Protein AF-D1PPM0-F1 (afdb_monomer_lite)

Radius of gyration: 14.52 Å; chains: 1; bounding box: 36×48×33 Å

Structure (mmCIF, N/CA/C/O backbone):
data_AF-D1PPM0-F1
#
_entry.id   AF-D1PPM0-F1
#
loop_
_atom_site.group_PDB
_atom_site.id
_atom_site.type_symbol
_atom_site.label_atom_id
_atom_site.label_alt_id
_atom_site.label_comp_id
_atom_site.label_asym_id
_atom_site.label_entity_id
_atom_site.label_seq_id
_atom_site.pdbx_PDB_ins_code
_atom_site.Cartn_x
_atom_site.Cartn_y
_atom_site.Cartn_z
_atom_site.occupancy
_atom_site.B_iso_or_equiv
_atom_site.auth_seq_id
_atom_site.auth_comp_id
_atom_site.auth_asym_id
_atom_site.auth_atom_id
_atom_site.pdbx_PDB_model_num
ATOM 1 N N . MET A 1 1 ? -7.006 32.156 5.431 1.00 64.69 1 MET A N 1
ATOM 2 C CA . MET A 1 1 ? -7.479 30.990 4.655 1.00 64.69 1 MET A CA 1
ATOM 3 C C . MET A 1 1 ? -6.427 29.901 4.737 1.00 64.69 1 MET A C 1
ATOM 5 O O . MET A 1 1 ? -5.379 30.081 4.140 1.00 64.69 1 MET A O 1
ATOM 9 N N . GLN A 1 2 ? -6.686 28.864 5.537 1.00 44.81 2 GLN A N 1
ATOM 10 C CA . GLN A 1 2 ? -6.412 27.440 5.276 1.00 44.81 2 GLN A CA 1
ATOM 11 C C . GLN A 1 2 ? -6.725 26.665 6.565 1.00 44.81 2 GLN A C 1
ATOM 13 O O . GLN A 1 2 ? -5.895 26.443 7.437 1.00 44.81 2 GLN A O 1
ATOM 18 N N . ASP A 1 3 ? -8.027 26.435 6.702 1.00 53.28 3 ASP A N 1
ATOM 19 C CA . ASP A 1 3 ? -8.685 25.223 7.174 1.00 53.28 3 ASP A CA 1
ATOM 20 C C . ASP A 1 3 ? -8.005 24.404 8.280 1.00 53.28 3 ASP A C 1
ATOM 22 O O . ASP A 1 3 ? -7.183 23.517 8.059 1.00 53.28 3 ASP A O 1
ATOM 26 N N . HIS A 1 4 ? -8.531 24.612 9.490 1.00 56.22 4 HIS A N 1
ATOM 27 C CA . HIS A 1 4 ? -8.726 23.561 10.480 1.00 56.22 4 HIS A CA 1
ATOM 28 C C . HIS A 1 4 ? -9.263 22.281 9.813 1.00 56.22 4 HIS A C 1
ATOM 30 O O . HIS A 1 4 ? -10.455 22.161 9.534 1.00 56.22 4 HIS A O 1
ATOM 36 N N . LYS A 1 5 ? -8.419 21.266 9.644 1.00 51.59 5 LYS A N 1
ATOM 37 C CA . LYS A 1 5 ? -8.899 19.885 9.567 1.00 51.59 5 LYS A CA 1
ATOM 38 C C . LYS A 1 5 ? -7.925 18.972 10.285 1.00 51.59 5 LYS A C 1
ATOM 40 O O . LYS A 1 5 ? -7.086 18.310 9.693 1.00 51.59 5 LYS A O 1
ATOM 45 N N . ARG A 1 6 ? -8.088 18.937 11.609 1.00 53.44 6 ARG A N 1
ATOM 46 C CA . ARG A 1 6 ? -7.577 17.892 12.500 1.00 53.44 6 ARG A CA 1
ATOM 47 C C . ARG A 1 6 ? -8.331 16.590 12.199 1.00 53.44 6 ARG A C 1
ATOM 49 O O . ARG A 1 6 ? -9.135 16.128 12.997 1.00 53.44 6 ARG A O 1
ATOM 56 N N . LYS A 1 7 ? -8.172 16.084 10.978 1.00 58.84 7 LYS A N 1
ATOM 57 C CA . LYS A 1 7 ? -8.548 14.728 10.598 1.00 58.84 7 LYS A CA 1
ATOM 58 C 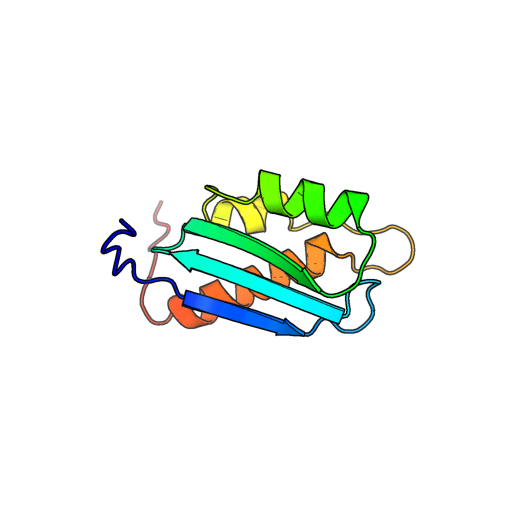C . LYS A 1 7 ? -7.413 13.835 11.076 1.00 58.84 7 LYS A C 1
ATOM 60 O O . LYS A 1 7 ? -6.252 14.218 10.969 1.00 58.84 7 LYS A O 1
ATOM 65 N N . GLU A 1 8 ? -7.752 12.700 11.666 1.00 67.62 8 GLU A N 1
ATOM 66 C CA . GLU A 1 8 ? -6.806 11.671 12.101 1.00 67.62 8 GLU A CA 1
ATOM 67 C C . GLU A 1 8 ? -6.148 11.028 10.872 1.00 67.62 8 GLU A C 1
ATOM 69 O O . GLU A 1 8 ? -6.476 9.915 10.465 1.00 67.62 8 GLU A O 1
ATOM 74 N N . LEU A 1 9 ? -5.270 11.793 10.230 1.00 69.31 9 LEU A N 1
ATOM 75 C CA . LEU A 1 9 ? -4.489 11.402 9.071 1.00 69.31 9 LEU A CA 1
ATOM 76 C C . LEU A 1 9 ? -3.301 10.606 9.600 1.00 69.31 9 LEU A C 1
ATOM 78 O O . LEU A 1 9 ? -2.438 11.136 10.304 1.00 69.31 9 LEU A O 1
ATOM 82 N N . ARG A 1 10 ? -3.290 9.306 9.312 1.00 79.62 10 ARG A N 1
ATOM 83 C CA . ARG A 1 10 ? -2.120 8.461 9.521 1.00 79.62 10 ARG A CA 1
ATOM 84 C C . ARG A 1 10 ? -1.364 8.383 8.208 1.00 79.62 10 ARG A C 1
ATOM 86 O O . ARG A 1 10 ? -1.787 7.692 7.282 1.00 79.62 10 ARG A O 1
ATOM 93 N N . THR A 1 11 ? -0.230 9.067 8.164 1.00 81.56 11 THR A N 1
ATOM 94 C CA . THR A 1 11 ? 0.715 8.973 7.058 1.00 81.56 11 THR A CA 1
ATOM 95 C C . THR A 1 11 ? 1.686 7.823 7.319 1.00 81.56 11 THR A C 1
ATOM 97 O O . THR A 1 11 ? 2.328 7.766 8.368 1.00 81.56 11 THR A O 1
ATOM 100 N N . MET A 1 12 ? 1.798 6.903 6.366 1.00 80.88 12 MET A N 1
ATOM 101 C CA . MET A 1 12 ? 2.693 5.751 6.406 1.00 80.88 12 MET A CA 1
ATOM 102 C C . MET A 1 12 ? 3.606 5.769 5.185 1.00 80.88 12 MET A C 1
ATOM 104 O O . MET A 1 12 ? 3.169 6.045 4.068 1.00 80.88 12 MET A O 1
ATOM 108 N N . VAL A 1 13 ? 4.883 5.474 5.406 1.00 83.38 13 VAL A N 1
ATOM 109 C CA . VAL A 1 13 ? 5.888 5.403 4.347 1.00 83.38 13 VAL A CA 1
ATOM 110 C C . VAL A 1 13 ? 6.383 3.970 4.271 1.00 83.38 13 VAL A C 1
ATOM 112 O O . VAL A 1 13 ? 6.943 3.452 5.233 1.00 83.38 13 VAL A O 1
ATOM 115 N N . TYR A 1 14 ? 6.150 3.329 3.134 1.00 82.25 14 TYR A N 1
ATOM 116 C CA . TYR A 1 14 ? 6.548 1.960 2.865 1.00 82.25 14 TYR A CA 1
ATOM 117 C C . TYR A 1 14 ? 7.708 1.953 1.875 1.00 82.25 14 TYR A C 1
ATOM 119 O O . TYR A 1 14 ? 7.582 2.454 0.757 1.00 82.25 14 TYR A O 1
ATOM 127 N N . GLN A 1 15 ? 8.849 1.396 2.277 1.00 78.81 15 GLN A N 1
ATOM 128 C CA . GLN A 1 15 ? 9.990 1.244 1.380 1.00 78.81 15 GLN A CA 1
ATO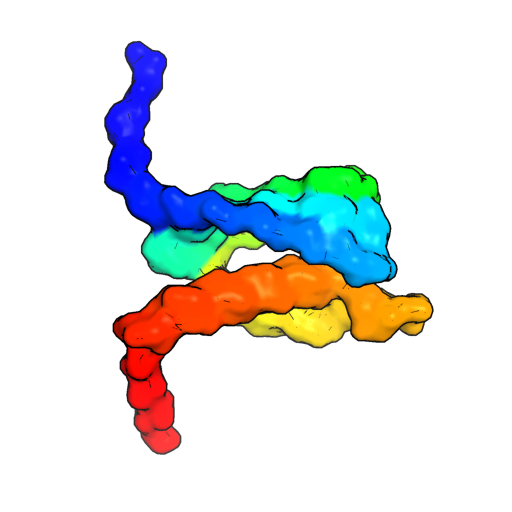M 129 C C . GLN A 1 15 ? 9.843 -0.034 0.568 1.00 78.81 15 GLN A C 1
ATOM 131 O O . GLN A 1 15 ? 9.819 -1.143 1.099 1.00 78.81 15 GLN A O 1
ATOM 136 N N . THR A 1 16 ? 9.756 0.132 -0.743 1.00 71.19 16 THR A N 1
ATOM 137 C CA . THR A 1 16 ? 9.605 -0.971 -1.678 1.00 71.19 16 THR A CA 1
ATOM 138 C C . THR A 1 16 ? 10.960 -1.562 -2.034 1.00 71.19 16 THR A C 1
ATOM 140 O O . THR A 1 16 ? 11.905 -0.846 -2.360 1.00 71.19 16 THR A O 1
ATOM 143 N N . ASN A 1 17 ? 11.063 -2.892 -1.999 1.00 61.12 17 ASN A N 1
ATOM 144 C CA . ASN A 1 17 ? 12.283 -3.612 -2.362 1.00 61.12 17 ASN A CA 1
ATOM 145 C C . ASN A 1 17 ? 12.017 -4.519 -3.575 1.00 61.12 17 ASN A C 1
ATOM 147 O O . ASN A 1 17 ? 11.052 -5.278 -3.571 1.00 61.12 17 ASN A O 1
ATOM 151 N N . GLY A 1 18 ? 12.824 -4.418 -4.638 1.00 59.59 18 GLY A N 1
ATOM 152 C CA . GLY A 1 18 ? 12.730 -5.293 -5.821 1.00 59.59 18 GLY A CA 1
ATOM 153 C C . GLY A 1 18 ? 11.810 -4.837 -6.972 1.00 59.59 18 GLY A C 1
ATOM 154 O O . GLY A 1 18 ? 11.826 -5.471 -8.036 1.00 59.59 18 GLY A O 1
ATOM 155 N N . THR A 1 19 ? 11.075 -3.727 -6.829 1.00 59.94 19 THR A N 1
ATOM 156 C CA . THR A 1 19 ? 10.220 -3.144 -7.888 1.00 59.94 19 THR A CA 1
ATOM 157 C C . THR A 1 19 ? 10.799 -1.839 -8.456 1.00 59.94 19 THR A C 1
ATOM 159 O O . THR A 1 19 ? 11.813 -1.334 -7.981 1.00 59.94 19 THR A O 1
ATOM 162 N N . CYS A 1 20 ? 10.196 -1.303 -9.526 1.00 63.97 20 CYS A N 1
ATOM 163 C CA . CYS A 1 20 ? 10.624 -0.032 -10.132 1.00 63.97 20 CYS A CA 1
ATOM 164 C C . CYS A 1 20 ? 10.423 1.178 -9.206 1.00 63.97 20 CYS A C 1
ATOM 166 O O . CYS A 1 20 ? 11.014 2.228 -9.458 1.00 63.97 20 CYS A O 1
ATOM 168 N N . SER A 1 21 ? 9.600 1.043 -8.164 1.00 63.34 21 SER A N 1
ATOM 169 C CA . SER A 1 21 ? 9.412 2.071 -7.146 1.00 63.34 21 SER A CA 1
ATOM 170 C C . SER A 1 21 ? 10.332 1.849 -5.955 1.00 63.34 21 SER A C 1
ATOM 172 O O . SER A 1 21 ? 10.617 0.704 -5.607 1.00 63.34 21 SER A O 1
ATOM 174 N N . LYS A 1 22 ? 10.806 2.930 -5.321 1.00 72.06 22 LYS A N 1
ATOM 175 C CA . LYS A 1 22 ? 11.663 2.848 -4.120 1.00 72.06 22 LYS A CA 1
ATOM 176 C C . LYS A 1 22 ? 10.912 3.127 -2.825 1.00 72.06 22 LYS A C 1
ATOM 178 O O . LYS A 1 22 ? 11.280 2.588 -1.786 1.00 72.06 22 LYS A O 1
ATOM 183 N N . GLU A 1 23 ? 9.879 3.956 -2.872 1.00 80.12 23 GLU A N 1
ATOM 184 C CA . GLU A 1 23 ? 9.104 4.298 -1.687 1.00 80.12 23 GLU A CA 1
ATOM 185 C C . GLU A 1 23 ? 7.646 4.595 -2.063 1.00 80.12 23 GLU A C 1
ATOM 187 O O . GLU A 1 23 ? 7.346 5.074 -3.157 1.00 80.12 23 GLU A O 1
ATOM 192 N N . ILE A 1 24 ? 6.724 4.278 -1.158 1.00 84.06 24 ILE A N 1
ATOM 193 C CA . ILE A 1 24 ? 5.292 4.532 -1.283 1.00 84.06 24 ILE A CA 1
ATOM 194 C C . ILE A 1 24 ? 4.842 5.271 -0.030 1.00 84.06 24 ILE A C 1
ATOM 196 O O . ILE A 1 24 ? 4.972 4.772 1.084 1.00 84.06 24 ILE A O 1
ATOM 200 N N . ARG A 1 25 ? 4.274 6.452 -0.214 1.00 85.12 25 ARG A N 1
ATOM 201 C CA . ARG A 1 25 ? 3.637 7.247 0.826 1.00 85.12 25 ARG A CA 1
ATOM 202 C C . ARG A 1 25 ? 2.138 7.060 0.724 1.00 85.12 25 ARG A C 1
ATOM 204 O O . ARG A 1 25 ? 1.537 7.299 -0.318 1.00 85.12 25 ARG A O 1
ATOM 211 N N . LEU A 1 26 ? 1.542 6.614 1.810 1.00 84.69 26 LEU A N 1
ATOM 212 C CA . LEU A 1 26 ? 0.119 6.358 1.927 1.00 84.69 26 LEU A CA 1
ATOM 213 C C . LEU A 1 26 ? -0.415 7.230 3.044 1.00 84.69 26 LEU A C 1
ATOM 215 O O . LEU A 1 26 ? 0.143 7.255 4.137 1.00 84.69 26 LEU A O 1
ATOM 219 N N . ASP A 1 27 ? -1.510 7.914 2.779 1.00 87.38 27 ASP A N 1
ATOM 220 C CA . ASP A 1 27 ? -2.206 8.696 3.776 1.00 87.38 27 ASP A CA 1
ATOM 221 C C . ASP A 1 27 ? -3.601 8.112 3.966 1.00 87.38 27 ASP A C 1
ATOM 223 O O . ASP A 1 27 ? -4.397 8.049 3.023 1.00 87.38 27 ASP A O 1
ATOM 227 N N . VAL A 1 28 ? -3.863 7.603 5.169 1.00 84.81 28 VAL A N 1
ATOM 228 C CA . VAL A 1 28 ? -5.100 6.896 5.499 1.00 84.81 28 VAL A CA 1
ATOM 229 C C . VAL A 1 28 ? -5.781 7.582 6.668 1.00 84.81 28 VAL A C 1
ATOM 231 O O . VAL A 1 28 ? -5.179 7.853 7.705 1.00 84.81 28 VAL A O 1
ATOM 234 N N . GLU A 1 29 ? -7.076 7.802 6.513 1.00 85.56 29 GLU A N 1
ATOM 235 C CA . GLU A 1 29 ? -7.916 8.484 7.477 1.00 85.56 29 GLU A CA 1
ATOM 236 C C . GLU A 1 29 ? -9.157 7.634 7.750 1.00 85.56 29 GLU A C 1
ATOM 238 O O . GLU A 1 29 ? -9.940 7.369 6.839 1.00 85.56 29 GLU A O 1
ATOM 243 N N . ASN A 1 30 ? -9.345 7.186 8.996 1.00 80.19 30 ASN A N 1
ATOM 244 C CA . ASN A 1 30 ? -10.481 6.334 9.389 1.00 80.19 30 ASN A CA 1
ATOM 245 C C . ASN A 1 30 ? -10.669 5.088 8.488 1.00 80.19 30 ASN A C 1
ATOM 247 O O . ASN A 1 30 ? -11.791 4.688 8.184 1.00 80.19 30 ASN A O 1
ATOM 251 N N . GLY A 1 31 ? -9.569 4.492 8.006 1.00 78.19 31 GLY A N 1
ATOM 252 C CA . GLY A 1 31 ? -9.605 3.346 7.086 1.00 78.19 31 GLY A CA 1
ATOM 253 C C . GLY A 1 31 ? -9.925 3.694 5.623 1.00 78.19 31 GLY A C 1
ATOM 254 O O . GLY A 1 31 ? -10.121 2.791 4.806 1.00 78.19 31 GLY A O 1
ATOM 255 N N . ILE A 1 32 ? -9.960 4.983 5.272 1.00 85.75 32 ILE A N 1
ATOM 256 C CA . ILE A 1 32 ? -10.134 5.492 3.907 1.00 85.75 32 ILE A CA 1
ATOM 257 C C . ILE A 1 32 ? -8.812 6.081 3.425 1.00 85.75 32 ILE A C 1
ATOM 259 O O . ILE A 1 32 ? -8.215 6.924 4.091 1.00 85.75 32 ILE A O 1
ATOM 263 N N . ILE A 1 33 ? -8.368 5.678 2.240 1.00 87.56 33 ILE A N 1
ATOM 264 C CA . ILE A 1 33 ? -7.162 6.217 1.615 1.00 87.56 33 ILE A CA 1
ATOM 265 C C . ILE A 1 33 ? -7.455 7.653 1.172 1.00 87.56 33 ILE A C 1
ATOM 267 O O . ILE A 1 33 ? -8.321 7.897 0.330 1.00 87.56 33 ILE A O 1
ATOM 271 N N . ARG A 1 34 ? -6.760 8.630 1.752 1.00 87.94 34 ARG A N 1
ATOM 272 C CA . ARG A 1 34 ? -6.893 10.046 1.399 1.00 87.94 34 ARG A CA 1
ATOM 273 C C . ARG A 1 34 ? -5.928 10.458 0.302 1.00 87.94 34 ARG A C 1
ATOM 275 O O . ARG A 1 34 ? -6.313 11.264 -0.542 1.00 87.94 34 ARG A O 1
ATOM 282 N N . SER A 1 35 ? -4.713 9.918 0.321 1.00 84.19 35 SER A N 1
ATOM 283 C CA . SER A 1 35 ? -3.688 10.187 -0.684 1.00 84.19 35 SER A CA 1
ATOM 284 C C . SER A 1 35 ? -2.726 9.014 -0.811 1.00 84.19 35 SER A C 1
ATOM 286 O O . SER A 1 35 ? -2.455 8.315 0.163 1.00 84.19 35 SER A O 1
ATOM 288 N N . VAL A 1 36 ? -2.201 8.803 -2.014 1.00 84.88 36 VAL A N 1
ATOM 289 C CA . VAL A 1 36 ? -1.124 7.845 -2.279 1.00 84.88 36 VAL A CA 1
ATOM 290 C C . VAL A 1 36 ? -0.101 8.537 -3.162 1.00 84.88 36 VAL A C 1
ATOM 292 O O . VAL A 1 36 ? -0.453 9.165 -4.156 1.00 84.88 36 VAL A O 1
ATOM 295 N N . GLU A 1 37 ? 1.170 8.419 -2.828 1.00 82.56 37 GLU A N 1
ATOM 296 C CA . GLU A 1 37 ? 2.261 8.984 -3.602 1.00 82.56 37 GLU A CA 1
ATOM 297 C C . GLU A 1 37 ? 3.379 7.956 -3.716 1.00 82.56 37 GLU A C 1
ATOM 299 O O . GLU A 1 37 ? 3.793 7.348 -2.738 1.00 82.56 37 GLU A O 1
ATOM 304 N N . PHE A 1 38 ? 3.858 7.734 -4.933 1.00 80.25 38 PHE A N 1
ATOM 305 C CA . PHE A 1 38 ? 4.949 6.806 -5.192 1.00 80.25 38 PHE A CA 1
ATOM 306 C C . PHE A 1 38 ? 6.215 7.618 -5.444 1.00 80.25 38 PHE A C 1
ATOM 308 O O . PHE A 1 38 ? 6.266 8.437 -6.362 1.00 80.25 38 PHE A O 1
ATOM 315 N N . VAL A 1 39 ? 7.240 7.377 -4.636 1.00 74.44 39 VAL A N 1
ATOM 316 C CA . VAL A 1 39 ? 8.554 7.999 -4.738 1.00 74.44 39 VAL A CA 1
ATOM 317 C C . VAL A 1 39 ? 9.455 7.074 -5.554 1.00 74.44 39 VAL A C 1
ATOM 319 O O . VAL A 1 39 ? 9.818 5.973 -5.125 1.00 74.44 39 VAL A O 1
ATOM 322 N N . LEU A 1 40 ? 9.815 7.559 -6.748 1.00 64.81 40 LEU A N 1
ATOM 323 C CA . LEU A 1 40 ? 10.486 6.820 -7.827 1.00 64.81 40 LEU A CA 1
ATOM 324 C C . LEU A 1 40 ? 9.604 5.682 -8.386 1.00 64.81 40 LEU A C 1
ATOM 326 O O . LEU A 1 40 ? 8.829 5.056 -7.668 1.00 64.81 40 LEU A O 1
ATOM 330 N N . GLY A 1 41 ? 9.645 5.455 -9.701 1.00 65.06 41 GLY A N 1
ATOM 331 C CA . GLY A 1 41 ? 8.764 4.502 -10.390 1.00 65.06 41 GLY A CA 1
ATOM 332 C C . GLY A 1 41 ? 8.351 4.963 -11.783 1.00 65.06 41 GLY A C 1
ATOM 333 O O . GLY A 1 41 ? 8.828 5.983 -12.272 1.00 65.06 41 GLY A O 1
ATOM 334 N N . CYS A 1 42 ? 7.459 4.208 -12.427 1.00 65.19 42 CYS A N 1
ATOM 335 C CA . CYS A 1 42 ? 6.905 4.569 -13.730 1.00 65.19 42 CYS A CA 1
ATOM 336 C C . CYS A 1 42 ? 5.850 5.676 -13.541 1.00 65.19 42 CYS A C 1
ATOM 338 O O . CYS A 1 42 ? 4.754 5.368 -13.065 1.00 65.19 42 CYS A O 1
ATOM 340 N N . PRO A 1 43 ? 6.148 6.945 -13.884 1.00 62.53 43 PRO A N 1
ATOM 341 C CA . PRO A 1 43 ? 5.357 8.091 -13.433 1.00 62.53 43 PRO A CA 1
ATOM 342 C C . PRO A 1 43 ? 3.916 8.065 -13.952 1.00 62.53 43 PRO A C 1
ATOM 344 O O . PRO A 1 43 ? 3.021 8.539 -13.267 1.00 62.53 43 PRO A O 1
ATOM 347 N N . GLY A 1 44 ? 3.667 7.483 -15.130 1.00 70.56 44 GLY A N 1
ATOM 348 C CA . GLY A 1 44 ? 2.319 7.414 -15.702 1.00 70.56 44 GLY A CA 1
ATOM 349 C C . GLY A 1 44 ? 1.386 6.463 -14.948 1.00 70.56 44 GLY A C 1
ATOM 350 O O . GLY A 1 44 ? 0.261 6.824 -14.614 1.00 70.56 44 GLY A O 1
ATOM 351 N N . PHE A 1 45 ? 1.852 5.250 -14.643 1.00 72.62 45 PHE A N 1
ATOM 352 C CA . PHE A 1 45 ? 1.007 4.221 -14.033 1.00 72.62 45 PHE A CA 1
ATOM 353 C C . PHE A 1 45 ? 0.791 4.456 -12.535 1.00 72.62 45 PHE A C 1
ATOM 355 O O . PHE A 1 45 ? -0.336 4.361 -12.053 1.00 72.62 45 PHE A O 1
ATOM 362 N N . THR A 1 46 ? 1.844 4.817 -11.797 1.00 70.06 46 THR A N 1
ATOM 363 C CA . THR A 1 46 ? 1.746 5.059 -10.348 1.00 70.06 46 THR A CA 1
ATOM 364 C C . THR A 1 46 ? 0.863 6.259 -10.020 1.00 70.06 46 THR A C 1
ATOM 366 O O . THR A 1 46 ? 0.111 6.225 -9.048 1.00 70.06 46 THR A O 1
ATOM 369 N N . GLN A 1 47 ? 0.900 7.296 -10.856 1.00 75.56 47 GLN A N 1
ATOM 370 C CA . GLN A 1 47 ? 0.094 8.503 -10.684 1.00 75.56 47 GLN A CA 1
ATOM 371 C C . GLN A 1 47 ? -1.378 8.292 -11.085 1.00 75.56 47 GLN A C 1
ATOM 373 O O . GLN A 1 47 ? -2.273 8.924 -10.522 1.00 75.56 47 GLN A O 1
ATOM 378 N N . ALA A 1 48 ? -1.651 7.380 -12.024 1.00 80.50 48 ALA A N 1
ATOM 379 C CA . ALA A 1 48 ? -3.012 6.931 -12.304 1.00 80.50 48 ALA A CA 1
ATOM 380 C C . ALA A 1 48 ? -3.566 6.099 -11.137 1.00 80.50 48 ALA A C 1
ATOM 382 O O . ALA A 1 48 ? -4.672 6.363 -10.666 1.00 80.50 48 ALA A O 1
ATOM 383 N N . LEU A 1 49 ? -2.777 5.148 -10.622 1.00 77.50 49 LEU A N 1
ATOM 384 C CA . LEU A 1 49 ? -3.176 4.309 -9.492 1.00 77.50 49 LEU A CA 1
ATOM 385 C C . LEU A 1 49 ? -3.480 5.138 -8.248 1.00 77.50 49 LEU A C 1
ATOM 387 O O . LEU A 1 49 ? -4.504 4.916 -7.605 1.00 77.50 49 LEU A O 1
ATOM 391 N N . SER A 1 50 ? -2.619 6.108 -7.922 1.00 79.62 50 SER A N 1
ATOM 392 C CA . SER A 1 50 ? -2.817 6.932 -6.735 1.00 79.62 50 SER A CA 1
ATOM 393 C C . SER A 1 50 ? -4.158 7.647 -6.758 1.00 79.62 50 SER A C 1
ATOM 395 O O . SER A 1 50 ? -4.883 7.609 -5.771 1.00 79.62 50 SER A O 1
ATOM 397 N N . ARG A 1 51 ? -4.543 8.222 -7.901 1.00 82.81 51 ARG A N 1
ATOM 398 C CA . ARG A 1 51 ? -5.839 8.896 -8.057 1.00 82.81 51 ARG A CA 1
ATOM 399 C C . ARG A 1 51 ? -7.026 7.947 -7.940 1.00 82.81 51 ARG A C 1
ATOM 401 O O . ARG A 1 51 ? -8.040 8.342 -7.380 1.00 82.81 51 ARG A O 1
ATOM 408 N N . VAL A 1 52 ? -6.903 6.722 -8.450 1.00 83.81 52 VAL A N 1
ATOM 409 C CA . VAL A 1 52 ? -7.971 5.709 -8.378 1.00 83.81 52 VAL A CA 1
ATOM 410 C C . VAL A 1 52 ? -8.204 5.237 -6.941 1.00 83.81 52 VAL A C 1
ATOM 412 O O . VAL A 1 52 ? -9.330 4.918 -6.570 1.00 83.81 52 VAL A O 1
ATOM 415 N N . LEU A 1 53 ? -7.152 5.205 -6.125 1.00 80.81 53 LEU A N 1
ATOM 416 C CA . LEU A 1 53 ? -7.217 4.720 -4.747 1.00 80.81 53 LEU A CA 1
ATOM 417 C C . LEU A 1 53 ? -7.690 5.778 -3.751 1.00 80.81 53 LEU A C 1
ATOM 419 O O . LEU A 1 53 ? -8.195 5.432 -2.684 1.00 80.81 53 LEU A O 1
ATOM 423 N N . VAL A 1 54 ? -7.558 7.064 -4.085 1.00 86.44 54 VAL A N 1
ATOM 424 C CA . VAL A 1 54 ? -8.061 8.160 -3.251 1.00 86.44 54 VAL A CA 1
ATOM 425 C C . VAL A 1 54 ? -9.579 8.061 -3.096 1.00 86.44 54 VAL A C 1
ATOM 427 O O . VAL A 1 54 ? -10.333 8.097 -4.063 1.00 86.44 54 VAL A O 1
ATOM 430 N N . GLY A 1 55 ? -10.037 7.994 -1.847 1.00 83.12 55 GLY A N 1
ATOM 431 C CA . GLY A 1 55 ? -11.445 7.852 -1.479 1.00 83.12 55 GLY A CA 1
ATOM 432 C C . GLY A 1 55 ? -11.917 6.405 -1.333 1.00 83.12 55 GLY A C 1
ATOM 433 O O . GLY A 1 55 ? -13.061 6.193 -0.934 1.00 83.12 55 GLY A O 1
ATOM 434 N N . MET A 1 56 ? -11.056 5.421 -1.599 1.00 83.25 56 MET A N 1
ATOM 435 C CA . MET A 1 56 ? -11.365 4.003 -1.431 1.00 83.25 56 MET A CA 1
ATOM 436 C C . MET A 1 56 ? -11.029 3.526 -0.011 1.00 83.25 56 MET A C 1
ATOM 438 O O . MET A 1 56 ? -10.122 4.048 0.644 1.00 83.25 56 MET A O 1
ATOM 442 N N . ARG A 1 57 ? -11.766 2.527 0.490 1.00 86.25 57 ARG A N 1
ATOM 443 C CA . ARG A 1 57 ? -11.423 1.858 1.754 1.00 86.25 57 ARG A CA 1
ATOM 444 C C . ARG A 1 57 ? -10.168 1.015 1.568 1.00 86.25 57 ARG A C 1
ATOM 446 O O . ARG A 1 57 ? -10.008 0.386 0.525 1.00 86.25 57 ARG A O 1
ATOM 453 N N . VAL A 1 58 ? -9.332 0.948 2.602 1.00 84.94 58 VAL A N 1
ATOM 454 C CA . VAL A 1 58 ? -8.106 0.130 2.607 1.00 84.94 58 VAL A CA 1
ATOM 455 C C . VAL A 1 58 ? -8.400 -1.321 2.212 1.00 84.94 58 VAL A C 1
ATOM 457 O O . VAL A 1 58 ? -7.664 -1.894 1.421 1.00 84.94 58 VAL A O 1
ATOM 460 N N . GLU A 1 59 ? -9.499 -1.902 2.695 1.00 83.06 59 G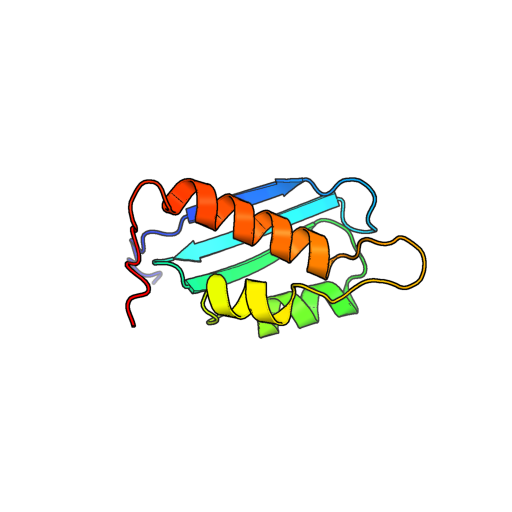LU A N 1
ATOM 461 C CA . GLU A 1 59 ? -9.856 -3.294 2.390 1.00 83.06 59 GLU A CA 1
ATOM 462 C C . GLU A 1 59 ? -10.268 -3.522 0.933 1.00 83.06 59 GLU A C 1
ATOM 464 O O . GLU A 1 59 ? -9.850 -4.509 0.335 1.00 83.06 59 GLU A O 1
ATOM 469 N N . ASP A 1 60 ? -11.030 -2.595 0.345 1.00 83.69 60 ASP A N 1
ATOM 470 C CA . ASP A 1 60 ? -11.441 -2.674 -1.064 1.00 83.69 60 ASP A CA 1
ATOM 471 C C . ASP A 1 60 ? -10.231 -2.478 -1.983 1.00 83.69 60 ASP A C 1
ATOM 473 O O . ASP A 1 60 ? -10.043 -3.218 -2.946 1.00 83.69 60 ASP A O 1
ATOM 477 N N . ALA A 1 61 ? -9.345 -1.547 -1.617 1.00 83.50 61 ALA A N 1
ATOM 478 C CA . ALA A 1 61 ? -8.072 -1.357 -2.292 1.00 83.50 61 ALA A CA 1
ATOM 479 C C . ALA A 1 61 ? -7.223 -2.634 -2.240 1.00 83.50 61 ALA A C 1
ATOM 481 O O . ALA A 1 61 ? -6.749 -3.075 -3.282 1.00 83.50 61 ALA A O 1
ATOM 482 N N . ILE A 1 62 ? -7.076 -3.272 -1.070 1.00 82.75 62 ILE A N 1
ATOM 483 C CA . ILE A 1 62 ? -6.369 -4.555 -0.956 1.00 82.75 62 ILE A CA 1
ATOM 484 C C . ILE A 1 62 ? -7.037 -5.601 -1.848 1.00 82.75 62 ILE A C 1
ATOM 486 O O . ILE A 1 62 ? -6.339 -6.214 -2.637 1.00 82.75 62 ILE A O 1
ATOM 490 N N . ALA A 1 63 ? -8.356 -5.783 -1.787 1.00 82.50 63 ALA A N 1
ATOM 491 C CA . ALA A 1 63 ? -9.054 -6.793 -2.586 1.00 82.50 63 ALA A CA 1
ATOM 492 C C . ALA A 1 63 ? -8.933 -6.567 -4.106 1.00 82.50 63 ALA A C 1
ATOM 494 O O . ALA A 1 63 ? -8.907 -7.529 -4.867 1.00 82.50 63 ALA A O 1
ATOM 495 N N . ARG A 1 64 ? -8.849 -5.307 -4.555 1.00 77.69 64 ARG A N 1
ATOM 496 C CA . ARG A 1 64 ? -8.670 -4.949 -5.972 1.00 77.69 64 ARG A CA 1
ATOM 497 C C . ARG A 1 64 ? -7.226 -5.049 -6.455 1.00 77.69 64 ARG A C 1
ATOM 499 O O . ARG A 1 64 ? -6.999 -5.297 -7.636 1.00 77.69 64 ARG A O 1
ATOM 506 N N . LEU A 1 65 ? -6.265 -4.761 -5.579 1.00 73.31 65 LEU A N 1
ATOM 507 C CA . LEU A 1 65 ? -4.835 -4.744 -5.898 1.00 73.31 65 LEU A CA 1
ATOM 508 C C . LEU A 1 65 ? -4.185 -6.121 -5.697 1.00 73.31 65 LEU A C 1
ATOM 510 O O . LEU A 1 65 ? -3.214 -6.446 -6.383 1.00 73.31 65 LEU A O 1
ATOM 514 N N . ASP A 1 66 ? -4.717 -6.923 -4.772 1.00 68.12 66 ASP A N 1
ATOM 515 C CA . ASP A 1 66 ? -4.297 -8.295 -4.507 1.00 68.12 66 ASP A CA 1
ATOM 516 C C . ASP A 1 66 ? -4.568 -9.162 -5.737 1.00 68.12 66 ASP A C 1
ATOM 518 O O . ASP A 1 66 ? -5.684 -9.239 -6.246 1.00 68.12 66 ASP A O 1
ATOM 522 N N . GLY A 1 67 ? -3.508 -9.776 -6.256 1.00 60.72 67 GLY A N 1
ATOM 523 C CA . GLY A 1 67 ? -3.582 -10.595 -7.464 1.00 60.72 67 GLY A CA 1
ATOM 524 C C . GLY A 1 67 ? -3.171 -9.886 -8.755 1.00 60.72 67 GLY A C 1
ATOM 525 O O . GLY A 1 67 ? -2.993 -10.572 -9.763 1.00 60.72 67 GLY A O 1
ATOM 526 N N . ILE A 1 68 ? -2.908 -8.569 -8.749 1.00 65.56 68 ILE A N 1
ATOM 527 C CA . ILE A 1 68 ? -2.278 -7.903 -9.902 1.00 65.56 68 ILE A CA 1
ATOM 528 C C . ILE A 1 68 ? -0.788 -8.255 -9.917 1.00 65.56 68 ILE A C 1
ATOM 530 O O . ILE A 1 68 ? 0.055 -7.544 -9.373 1.00 65.56 68 ILE A O 1
ATOM 534 N N . ARG A 1 69 ? -0.437 -9.374 -10.549 1.00 51.72 69 ARG A N 1
ATOM 535 C CA . ARG A 1 69 ? 0.954 -9.819 -10.698 1.00 51.72 69 ARG A CA 1
ATOM 536 C C . ARG A 1 69 ? 1.532 -9.320 -12.016 1.00 51.72 69 ARG A C 1
ATOM 538 O O . ARG A 1 69 ? 0.884 -9.392 -13.055 1.00 51.72 69 ARG A O 1
ATOM 545 N N . CYS A 1 70 ? 2.764 -8.822 -11.973 1.00 56.38 70 CYS A N 1
ATOM 546 C CA . CYS A 1 70 ? 3.517 -8.528 -13.187 1.00 56.38 70 CYS A CA 1
ATOM 547 C C . CYS A 1 70 ? 4.161 -9.830 -13.679 1.00 56.38 70 CYS A C 1
ATOM 549 O O . CYS A 1 70 ? 4.748 -10.560 -12.874 1.00 56.38 70 CYS A O 1
ATOM 551 N N . LEU A 1 71 ? 4.037 -10.108 -14.978 1.00 51.41 71 LEU A N 1
ATOM 552 C CA . LEU A 1 71 ? 4.398 -11.387 -15.600 1.00 51.41 71 LEU A CA 1
ATOM 553 C C . LEU A 1 71 ? 5.892 -11.743 -15.427 1.00 51.41 71 LEU A C 1
ATOM 555 O O . LEU A 1 71 ? 6.228 -12.918 -15.337 1.00 51.41 71 LEU A O 1
ATOM 559 N N . ASP A 1 72 ? 6.767 -10.739 -15.298 1.00 51.66 72 ASP A N 1
ATOM 560 C CA . ASP A 1 72 ? 8.231 -10.901 -15.299 1.00 51.66 72 ASP A CA 1
ATOM 561 C C . ASP A 1 72 ? 8.896 -11.113 -13.927 1.00 51.66 72 ASP A C 1
ATOM 563 O O . ASP A 1 72 ? 10.015 -11.615 -13.860 1.00 51.66 72 ASP A O 1
ATOM 567 N N . LYS A 1 73 ? 8.269 -10.699 -12.817 1.00 50.91 73 LYS A N 1
ATOM 568 C CA . LYS A 1 73 ? 8.941 -10.655 -11.495 1.00 50.91 73 LYS A CA 1
ATOM 569 C C . LYS A 1 73 ? 8.187 -11.331 -10.354 1.00 50.91 73 LYS A C 1
ATOM 571 O O . LYS A 1 73 ? 8.684 -11.356 -9.231 1.00 50.91 73 LYS A O 1
ATOM 576 N N . GLY A 1 74 ? 6.977 -11.834 -10.593 1.00 53.25 74 GLY A N 1
ATOM 577 C CA . GLY A 1 74 ? 6.131 -12.424 -9.546 1.00 5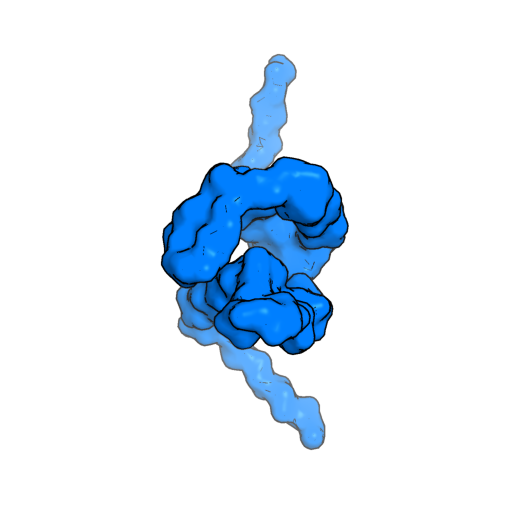3.25 74 GLY A CA 1
ATOM 578 C C . GLY A 1 74 ? 5.577 -11.419 -8.522 1.00 53.25 74 GLY A C 1
ATOM 579 O O . GLY A 1 74 ? 4.612 -11.737 -7.838 1.00 53.25 74 GLY A O 1
ATOM 580 N N . THR A 1 75 ? 6.118 -10.197 -8.470 1.00 53.75 75 THR A N 1
ATOM 581 C CA . THR A 1 75 ? 5.652 -9.050 -7.676 1.00 53.75 75 THR A CA 1
ATOM 582 C C . THR A 1 75 ? 5.577 -7.799 -8.556 1.00 53.75 75 THR A C 1
ATOM 584 O O . THR A 1 75 ? 6.277 -7.677 -9.565 1.00 53.75 75 THR A O 1
ATOM 587 N N . SER A 1 76 ? 4.687 -6.870 -8.219 1.00 65.19 76 SER A N 1
ATOM 588 C CA . SER A 1 76 ? 4.387 -5.673 -9.011 1.00 65.19 76 SER A CA 1
ATOM 589 C C . SER A 1 76 ? 4.222 -4.448 -8.098 1.00 65.19 76 SER A C 1
ATOM 591 O O . SER A 1 76 ? 3.993 -4.590 -6.898 1.00 65.19 76 SER A O 1
ATOM 593 N N . CYS A 1 77 ? 4.323 -3.229 -8.644 1.00 63.97 77 CYS A N 1
ATOM 594 C CA . CYS A 1 77 ? 3.997 -2.004 -7.898 1.00 63.97 77 CYS A CA 1
ATOM 595 C C . CYS A 1 77 ? 2.617 -2.056 -7.192 1.00 63.97 77 CYS A C 1
ATOM 597 O O . CYS A 1 77 ? 2.550 -1.618 -6.043 1.00 63.97 77 CYS A O 1
ATOM 599 N N . PRO A 1 78 ? 1.533 -2.591 -7.801 1.00 66.56 78 PRO A N 1
ATOM 600 C CA . PRO A 1 78 ? 0.255 -2.748 -7.101 1.00 66.56 78 PRO A CA 1
ATOM 601 C C . PRO A 1 78 ? 0.278 -3.831 -6.013 1.00 66.56 78 PRO A C 1
ATOM 603 O O . PRO A 1 78 ? -0.370 -3.647 -4.986 1.00 66.56 78 PRO A O 1
ATOM 606 N N . ASP A 1 79 ? 1.061 -4.899 -6.174 1.00 71.62 79 ASP A N 1
ATOM 607 C CA . ASP A 1 79 ? 1.218 -5.937 -5.145 1.00 71.62 79 ASP A CA 1
ATOM 608 C C . ASP A 1 79 ? 1.919 -5.390 -3.889 1.00 71.62 79 ASP A C 1
ATOM 610 O O . ASP A 1 79 ? 1.453 -5.592 -2.769 1.00 71.62 79 ASP A O 1
ATOM 614 N N . GLN A 1 80 ? 2.972 -4.583 -4.056 1.00 74.69 80 GLN A N 1
ATOM 61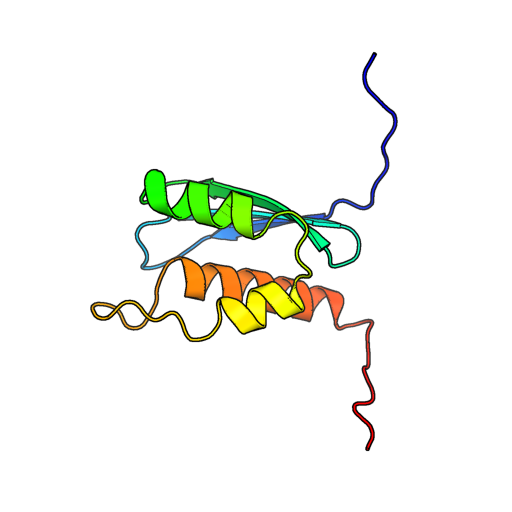5 C CA . GLN A 1 80 ? 3.638 -3.943 -2.915 1.00 74.69 80 GLN A CA 1
ATOM 616 C C . GLN A 1 80 ? 2.785 -2.879 -2.236 1.00 74.69 80 GLN A C 1
ATOM 618 O O . GLN A 1 80 ? 2.839 -2.727 -1.017 1.00 74.69 80 GLN A O 1
ATOM 623 N N . LEU A 1 81 ? 1.953 -2.174 -2.998 1.00 77.62 81 LEU A N 1
ATOM 624 C CA . LEU A 1 81 ? 0.956 -1.292 -2.416 1.00 77.62 81 LEU A CA 1
ATOM 625 C C . LEU A 1 81 ? -0.066 -2.086 -1.584 1.00 77.62 81 LEU A C 1
ATOM 627 O O . LEU A 1 81 ? -0.400 -1.676 -0.473 1.00 77.62 81 LEU A O 1
ATOM 631 N N . ALA A 1 82 ? -0.534 -3.233 -2.085 1.00 79.69 82 ALA A N 1
ATOM 632 C CA . ALA A 1 82 ? -1.421 -4.120 -1.337 1.00 79.69 82 ALA A CA 1
ATOM 633 C C . ALA A 1 82 ? -0.747 -4.646 -0.060 1.00 79.69 82 ALA A C 1
ATOM 635 O O . ALA A 1 82 ? -1.392 -4.692 0.986 1.00 79.69 82 ALA A O 1
ATOM 636 N N . GLN A 1 83 ? 0.547 -4.986 -0.104 1.00 79.50 83 GLN A N 1
ATOM 637 C CA . GLN A 1 83 ? 1.324 -5.353 1.086 1.00 79.50 83 GLN A CA 1
ATOM 638 C C . GLN A 1 83 ? 1.419 -4.202 2.094 1.00 79.50 83 GLN A C 1
ATOM 640 O O . GLN A 1 83 ? 1.141 -4.417 3.272 1.00 79.50 83 GLN A O 1
ATOM 645 N N . ALA A 1 84 ? 1.715 -2.981 1.644 1.00 81.06 84 ALA A N 1
ATOM 646 C CA . ALA A 1 84 ? 1.764 -1.798 2.503 1.00 81.06 84 ALA A CA 1
ATOM 647 C C . ALA A 1 84 ? 0.408 -1.522 3.180 1.00 81.06 84 ALA A C 1
ATOM 649 O O . ALA A 1 84 ? 0.334 -1.260 4.380 1.00 81.06 84 ALA A O 1
ATOM 650 N N . LEU A 1 85 ? -0.689 -1.646 2.427 1.00 82.00 85 LEU A N 1
ATOM 651 C CA . LEU A 1 85 ? -2.052 -1.509 2.942 1.00 82.00 85 LEU A CA 1
ATOM 652 C C . LEU A 1 85 ? -2.428 -2.646 3.908 1.00 82.00 85 LEU A C 1
ATOM 654 O O . LEU A 1 85 ? -3.077 -2.398 4.926 1.00 82.00 85 LEU A O 1
ATOM 658 N N . LYS A 1 86 ? -2.009 -3.889 3.633 1.00 82.19 86 LYS A N 1
ATOM 659 C CA . LYS A 1 86 ? -2.186 -5.033 4.545 1.00 82.19 86 LYS A CA 1
ATOM 660 C C . LYS A 1 86 ? -1.427 -4.824 5.850 1.00 82.19 86 LYS A C 1
ATOM 662 O O . LYS A 1 86 ? -1.973 -5.129 6.905 1.00 82.19 86 LYS A O 1
ATOM 667 N N . GLU A 1 87 ? -0.206 -4.301 5.791 1.00 80.75 87 GLU A N 1
ATOM 668 C CA . GLU A 1 87 ? 0.604 -3.991 6.970 1.00 80.75 87 GLU A CA 1
ATOM 669 C C . GLU A 1 87 ? -0.040 -2.878 7.805 1.00 80.75 87 GLU A C 1
ATOM 671 O O . GLU A 1 87 ? -0.193 -3.043 9.016 1.00 80.75 87 GLU A O 1
ATOM 676 N N . TYR A 1 88 ? -0.541 -1.816 7.159 1.00 79.44 88 TYR A N 1
ATOM 677 C CA . TYR A 1 88 ? -1.349 -0.788 7.823 1.00 79.44 88 TYR A CA 1
ATOM 678 C C . TYR A 1 88 ? -2.562 -1.402 8.524 1.00 79.44 88 TYR A C 1
ATOM 680 O O . TYR A 1 88 ? -2.792 -1.138 9.708 1.00 79.44 88 TYR A O 1
ATOM 688 N N . ARG A 1 89 ? -3.317 -2.256 7.813 1.00 80.00 89 ARG A N 1
ATOM 689 C CA . ARG A 1 89 ? -4.467 -2.965 8.380 1.00 80.00 89 ARG A CA 1
ATOM 690 C C . ARG A 1 89 ? -4.040 -3.810 9.569 1.00 80.00 89 ARG A C 1
ATOM 692 O O . ARG A 1 89 ? -4.732 -3.783 10.566 1.00 80.00 89 ARG A O 1
ATOM 699 N N . ASN A 1 90 ? -2.909 -4.507 9.513 1.00 75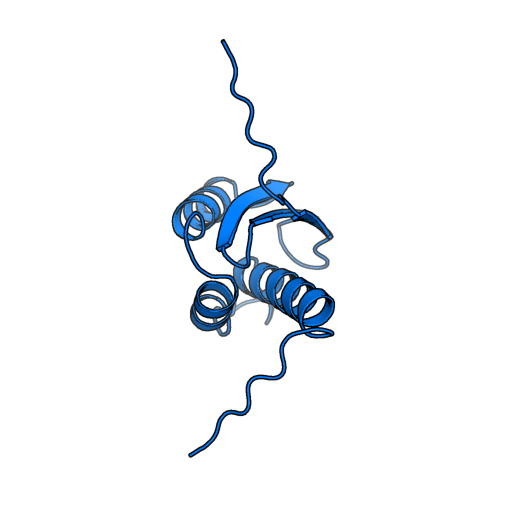.56 90 ASN A N 1
ATOM 700 C CA . ASN A 1 90 ? -2.439 -5.344 10.618 1.00 75.56 90 ASN A CA 1
ATOM 701 C C . ASN A 1 90 ? -2.055 -4.507 11.855 1.00 75.56 90 ASN A C 1
ATOM 703 O O . ASN A 1 90 ? -2.370 -4.884 12.980 1.00 75.56 90 ASN A O 1
ATOM 707 N N . GLN A 1 91 ? -1.460 -3.325 11.653 1.00 67.62 91 GLN A N 1
ATOM 708 C CA . GLN A 1 91 ? -1.167 -2.369 12.730 1.00 67.62 91 GLN A CA 1
ATOM 709 C C . GLN A 1 91 ? -2.434 -1.731 13.328 1.00 67.62 91 GLN A C 1
ATOM 711 O O . GLN A 1 91 ? -2.449 -1.377 14.505 1.00 67.62 91 GLN A O 1
ATOM 716 N N . THR A 1 92 ? -3.507 -1.575 12.543 1.00 62.91 92 THR A N 1
ATOM 717 C CA . THR A 1 92 ? -4.818 -1.101 13.037 1.00 62.91 92 THR A CA 1
ATOM 718 C C . THR A 1 92 ? -5.710 -2.232 13.571 1.00 62.91 92 THR A C 1
ATOM 720 O O . THR A 1 92 ? -6.532 -1.995 14.454 1.00 62.91 92 THR A O 1
ATOM 723 N N . ALA A 1 93 ? -5.515 -3.470 13.113 1.00 49.91 93 ALA A N 1
ATOM 724 C CA . ALA A 1 93 ? -6.297 -4.660 13.458 1.00 49.91 93 ALA A CA 1
ATOM 725 C C . ALA A 1 93 ? -5.985 -5.237 14.846 1.00 49.91 93 ALA A C 1
ATOM 727 O O . ALA A 1 93 ? -6.675 -6.152 15.285 1.00 49.91 93 ALA A O 1
ATOM 728 N N . GLY A 1 94 ? -5.070 -4.628 15.605 1.00 43.50 94 GLY A N 1
ATOM 729 C CA . GLY A 1 94 ? -5.076 -4.766 17.064 1.00 43.50 94 GLY A CA 1
ATOM 730 C C . GLY A 1 94 ? -6.376 -4.267 17.727 1.00 43.50 94 GLY A C 1
ATOM 731 O O . GLY A 1 94 ? -6.554 -4.494 18.918 1.00 43.50 94 GLY A O 1
ATOM 732 N N . ALA A 1 95 ? -7.284 -3.605 16.987 1.00 44.25 95 ALA A N 1
ATOM 733 C CA . ALA A 1 95 ? -8.515 -3.020 17.528 1.00 44.25 95 ALA A CA 1
ATOM 734 C C . ALA A 1 95 ? -9.822 -3.317 16.755 1.00 44.25 95 ALA A C 1
ATOM 736 O O . ALA A 1 95 ? -10.854 -2.756 17.114 1.00 44.25 95 ALA A O 1
ATOM 737 N N . GLN A 1 96 ? -9.844 -4.175 15.726 1.00 42.09 96 GLN A N 1
ATOM 738 C CA . GLN A 1 96 ? -11.103 -4.536 15.047 1.00 42.09 96 GLN A CA 1
ATOM 739 C C . GLN A 1 96 ? -11.195 -6.043 14.797 1.00 42.09 96 GLN A C 1
ATOM 741 O O . GLN A 1 96 ? -10.857 -6.553 13.733 1.00 42.09 96 GLN A O 1
ATOM 746 N N . THR A 1 97 ? -11.690 -6.758 15.807 1.00 41.38 97 THR A N 1
ATOM 747 C CA . THR A 1 97 ? -12.310 -8.071 15.638 1.00 41.38 97 THR A CA 1
ATOM 748 C C . THR A 1 97 ? -13.551 -7.895 14.768 1.00 41.38 97 THR A C 1
ATOM 750 O O . THR A 1 97 ? -14.562 -7.372 15.238 1.00 41.38 97 THR A O 1
ATOM 753 N N . VAL A 1 98 ? -13.503 -8.322 13.512 1.00 49.53 98 VAL A N 1
ATOM 754 C CA . VAL A 1 98 ? -14.736 -8.627 12.786 1.00 49.53 98 VAL A CA 1
ATOM 755 C C . VAL A 1 98 ? -15.101 -10.077 13.104 1.00 49.53 98 VAL A C 1
ATOM 757 O O . VAL A 1 98 ? -14.385 -10.986 12.682 1.00 49.53 98 VAL A O 1
ATOM 760 N N . PRO A 1 99 ? -16.167 -10.350 13.879 1.00 45.28 99 PRO A N 1
ATOM 761 C CA . PRO A 1 99 ? -16.784 -11.660 13.837 1.00 45.28 99 PRO A CA 1
ATOM 762 C C . PRO A 1 99 ? -17.455 -11.769 12.469 1.00 45.28 99 PRO A C 1
ATOM 764 O O . PRO A 1 99 ? -18.559 -11.270 12.262 1.00 45.28 99 PRO A O 1
ATOM 767 N N . THR A 1 100 ? -16.779 -12.384 11.503 1.00 45.84 100 THR A N 1
ATOM 768 C CA . THR A 1 100 ? -17.452 -12.847 10.289 1.00 45.84 100 THR A CA 1
ATOM 769 C C . THR A 1 100 ? -18.292 -14.055 10.690 1.00 45.84 100 THR A C 1
ATOM 771 O O . THR A 1 100 ? -17.835 -15.191 10.636 1.00 45.84 100 THR A O 1
ATOM 774 N N . GLY A 1 101 ? -19.490 -13.782 11.204 1.00 51.66 101 GLY A N 1
ATOM 775 C CA . GLY A 1 101 ? -20.538 -14.766 11.413 1.00 51.66 101 GLY A CA 1
ATOM 776 C C . GLY A 1 101 ? -21.514 -14.723 10.246 1.00 51.66 101 GLY A C 1
ATOM 777 O O . GLY A 1 101 ? -22.178 -13.707 10.045 1.00 51.66 101 GLY A O 1
ATOM 778 N N . PHE A 1 102 ? -21.570 -15.814 9.488 1.00 41.50 102 PHE A N 1
ATOM 779 C CA . PHE A 1 102 ? -22.744 -16.686 9.408 1.00 41.50 102 PHE A CA 1
ATOM 780 C C . PHE A 1 102 ? -22.308 -18.068 8.916 1.00 41.50 102 PHE A C 1
ATOM 782 O O . PHE A 1 102 ? -21.457 -18.115 8.000 1.00 41.50 102 PHE A O 1
#

Organism: NCBI:txid411471

Foldseek 3Di:
DDDDDPFPWDWDKDADDPEQFGIKIWIAGPQATQFIDTHGHDCVPRVVLRVVRHGPGLVVLLVVLPPPADPPRRAYPSNVVSVRSVVVCVVVVVPDDDPPDD

Sequence (102 aa):
MQDHKRKELRTMVYQTNGTCSKEIRLDVENGIIRSVEFVLGCPGFTQALSRVLVGMRVEDAIARLDGIRCLDKGTSCPDQLAQALKEYRNQTAGAQTVPTGF

InterPro domains:
  IPR023806 Conserved hypothetical protein CHP03905 [TIGR03905] (13-88)
  IPR024434 TSCPD domain [PF12637] (13-88)

pLDDT: mean 70.45, std 13.53, range [41.38, 87.94]

Secondary structure (DSSP, 8-state):
--------EEEEEEE--SSS-SEEEEEEETTEEEEEEEESS-HHHHHHHHHHHTT-BHHHHHHHHTT---TTTS--HHHHHHHHHHHHHHHHGGG-------